Protein AF-A0A2A5M2X7-F1 (afdb_monomer_lite)

Structure (mmCIF, N/CA/C/O backbone):
data_AF-A0A2A5M2X7-F1
#
_entry.id   AF-A0A2A5M2X7-F1
#
loop_
_atom_site.group_PDB
_atom_site.id
_atom_site.type_symbol
_atom_site.label_atom_id
_atom_site.label_alt_id
_atom_site.label_comp_id
_atom_site.label_asym_id
_atom_site.label_entity_id
_atom_site.label_seq_id
_atom_site.pdbx_PDB_ins_code
_atom_site.Cartn_x
_atom_site.Cartn_y
_atom_site.Cartn_z
_atom_site.occupancy
_atom_site.B_iso_or_equiv
_atom_site.auth_seq_id
_atom_site.auth_comp_id
_atom_site.auth_asym_id
_atom_site.auth_atom_id
_atom_site.pdbx_PDB_model_num
ATOM 1 N N . TYR A 1 1 ? 1.119 13.127 23.482 1.00 53.38 1 TYR A N 1
ATOM 2 C CA . TYR A 1 1 ? 0.508 14.465 23.364 1.00 53.38 1 TYR A CA 1
ATOM 3 C C . TYR A 1 1 ? 1.461 15.620 23.680 1.00 53.38 1 TYR A C 1
ATOM 5 O O . TYR A 1 1 ? 1.256 16.657 23.070 1.00 53.38 1 TYR A O 1
ATOM 13 N N . SER A 1 2 ? 2.493 15.483 24.538 1.00 48.62 2 SER A N 1
ATOM 14 C CA . SER A 1 2 ? 3.418 16.603 24.838 1.00 48.62 2 SER A CA 1
ATOM 15 C C . SER A 1 2 ? 4.070 17.185 23.581 1.00 48.62 2 SER A C 1
ATOM 17 O O . SER A 1 2 ? 3.863 18.346 23.275 1.00 48.62 2 SER A O 1
ATOM 19 N N . VAL A 1 3 ? 4.686 16.340 22.750 1.00 56.12 3 VAL A N 1
ATOM 20 C CA . VAL A 1 3 ? 5.408 16.779 21.540 1.00 56.12 3 VAL A CA 1
ATOM 21 C C . VAL A 1 3 ? 4.543 17.595 20.569 1.00 56.12 3 VAL A C 1
ATOM 23 O O . VAL A 1 3 ? 5.035 18.544 19.975 1.00 56.12 3 VAL A O 1
ATOM 26 N N . VAL A 1 4 ? 3.254 17.272 20.414 1.00 54.69 4 VAL A N 1
ATOM 27 C CA . VAL A 1 4 ? 2.338 18.021 19.527 1.00 54.69 4 VAL A CA 1
ATOM 28 C C . VAL A 1 4 ? 1.999 19.392 20.115 1.00 54.69 4 VAL A C 1
ATOM 30 O O . VAL A 1 4 ? 2.008 20.383 19.393 1.00 54.69 4 VAL A O 1
ATOM 33 N N . ASN A 1 5 ? 1.751 19.470 21.423 1.00 55.47 5 ASN A N 1
ATOM 34 C CA . ASN A 1 5 ? 1.468 20.741 22.092 1.00 55.47 5 ASN A CA 1
ATOM 35 C C . ASN A 1 5 ? 2.710 21.638 22.190 1.00 55.47 5 ASN A C 1
ATOM 37 O O . ASN A 1 5 ? 2.578 22.855 22.120 1.00 55.47 5 ASN A O 1
ATOM 41 N N . ASP A 1 6 ? 3.896 21.040 22.303 1.00 62.88 6 ASP A N 1
ATOM 42 C CA . ASP A 1 6 ? 5.161 21.759 22.472 1.00 62.88 6 ASP A CA 1
ATOM 43 C C . ASP A 1 6 ? 5.723 22.286 21.137 1.00 62.88 6 ASP A C 1
ATOM 45 O O . ASP A 1 6 ? 6.525 23.217 21.125 1.00 62.88 6 ASP A O 1
ATOM 49 N N . THR A 1 7 ? 5.308 21.709 20.001 1.00 62.62 7 THR A N 1
ATOM 50 C CA . THR A 1 7 ? 5.793 22.083 18.654 1.00 62.62 7 THR A CA 1
ATOM 51 C C . THR A 1 7 ? 4.794 22.905 17.841 1.00 62.62 7 THR A C 1
ATOM 53 O O . THR A 1 7 ? 5.177 23.537 16.854 1.00 62.62 7 THR A O 1
ATOM 56 N N . MET A 1 8 ? 3.515 22.929 18.227 1.00 60.50 8 MET A N 1
ATOM 57 C CA . MET A 1 8 ? 2.506 23.696 17.504 1.00 60.50 8 MET A CA 1
ATOM 58 C C . MET A 1 8 ? 2.489 25.158 17.939 1.00 60.50 8 MET A C 1
ATOM 60 O O . MET A 1 8 ? 2.071 25.504 19.037 1.00 60.50 8 MET A O 1
ATOM 64 N N . LEU A 1 9 ? 2.850 26.031 16.997 1.00 63.81 9 LEU A N 1
ATOM 65 C CA . LEU A 1 9 ? 2.879 27.491 17.143 1.00 63.81 9 LEU A CA 1
ATOM 66 C C . LEU A 1 9 ? 1.510 28.121 17.494 1.00 63.81 9 LEU A C 1
ATOM 68 O O . LEU A 1 9 ? 1.440 29.323 17.735 1.00 63.81 9 LEU A O 1
ATOM 72 N N . ASN A 1 10 ? 0.414 27.346 17.507 1.00 85.44 10 ASN A N 1
ATOM 73 C CA . ASN A 1 10 ? -0.935 27.835 17.787 1.00 85.44 10 ASN A CA 1
ATOM 74 C C . ASN A 1 10 ? -1.779 26.816 18.597 1.00 85.44 10 ASN A C 1
ATOM 76 O O . ASN A 1 10 ? -2.293 25.850 18.020 1.00 85.44 10 ASN A O 1
ATOM 80 N N . PRO A 1 11 ? -2.005 27.045 19.906 1.00 83.19 11 PRO A N 1
ATOM 81 C CA . PRO A 1 11 ? -2.744 26.117 20.767 1.00 83.19 11 PRO A CA 1
ATOM 82 C C . PRO A 1 11 ? -4.233 26.001 20.408 1.00 83.19 11 PRO A C 1
ATOM 84 O O . PRO A 1 11 ? -4.833 24.947 20.610 1.00 83.19 11 PRO A O 1
ATOM 87 N N . ILE A 1 12 ? -4.838 27.045 19.831 1.00 88.62 12 ILE A N 1
ATOM 88 C CA . ILE A 1 12 ? -6.240 27.008 19.381 1.00 88.62 12 ILE A CA 1
ATOM 89 C C . ILE A 1 12 ? -6.376 26.056 18.189 1.00 88.62 12 ILE A C 1
ATOM 91 O O . ILE A 1 12 ? -7.313 25.259 18.124 1.00 88.62 12 ILE A O 1
ATOM 95 N N . MET A 1 13 ? -5.421 26.108 17.258 1.00 87.25 13 MET A N 1
ATOM 96 C CA . MET A 1 13 ? -5.376 25.202 16.111 1.00 87.25 13 MET A CA 1
ATOM 97 C C . MET A 1 13 ? -5.166 23.753 16.559 1.00 87.25 13 MET A C 1
ATOM 99 O O . MET A 1 13 ? -5.913 22.873 16.130 1.00 87.25 13 MET A O 1
ATOM 103 N N . ALA A 1 14 ? -4.227 23.523 17.482 1.00 85.44 14 ALA A N 1
ATOM 104 C CA . ALA A 1 14 ? -3.989 22.205 18.065 1.00 85.44 14 ALA A CA 1
ATOM 105 C C . ALA A 1 14 ? -5.251 21.642 18.743 1.00 85.44 14 ALA A C 1
ATOM 107 O O . ALA A 1 14 ? -5.635 20.500 18.489 1.00 85.44 14 ALA A O 1
ATOM 108 N N . PHE A 1 15 ? -5.953 22.455 19.542 1.00 88.56 15 PHE A N 1
ATOM 109 C CA . PHE A 1 15 ? -7.208 22.050 20.178 1.00 88.56 15 PHE A CA 1
ATOM 110 C C . PHE A 1 15 ? -8.312 21.745 19.155 1.00 88.56 15 PHE A C 1
ATOM 112 O O . PHE A 1 15 ? -9.010 20.740 19.283 1.00 88.56 15 PHE A O 1
ATOM 119 N N . SER A 1 16 ? -8.451 22.572 18.114 1.00 90.81 16 SER A N 1
ATOM 120 C CA . SER A 1 16 ? -9.411 22.344 17.026 1.00 90.81 16 SER A CA 1
ATOM 121 C C . SER A 1 16 ? -9.162 21.005 16.318 1.00 90.81 16 SER A C 1
ATOM 123 O O . SER A 1 16 ? -10.097 20.229 16.101 1.00 90.81 16 SER A O 1
ATOM 125 N N . TRP A 1 17 ? -7.898 20.682 16.025 1.00 87.06 17 TRP A N 1
ATOM 126 C CA . TRP A 1 17 ? -7.512 19.395 15.443 1.00 87.06 17 TRP A CA 1
ATOM 127 C C . TRP A 1 17 ? -7.769 18.221 16.384 1.00 87.06 17 TRP A C 1
ATOM 129 O O . TRP A 1 17 ? -8.352 17.225 15.953 1.00 87.06 17 TRP A O 1
ATOM 139 N N . ALA A 1 18 ? -7.430 18.354 17.667 1.00 87.12 18 ALA A N 1
ATOM 140 C CA . ALA A 1 18 ? -7.708 17.326 18.666 1.00 87.12 18 ALA A CA 1
ATOM 141 C C . ALA A 1 18 ? -9.216 17.051 18.804 1.00 87.12 18 ALA A C 1
ATOM 143 O O . ALA A 1 18 ? -9.638 15.895 18.826 1.00 87.12 18 ALA A O 1
ATOM 144 N N . LEU A 1 19 ? -10.050 18.098 18.829 1.00 90.25 19 LEU A N 1
ATOM 145 C CA . LEU A 1 19 ? -11.505 17.958 18.903 1.00 90.25 19 LEU A CA 1
ATOM 146 C C . LEU A 1 19 ? -12.081 17.299 17.645 1.00 90.25 19 LEU A C 1
ATOM 148 O O . LEU A 1 19 ? -12.985 16.466 17.746 1.00 90.25 19 LEU A O 1
ATOM 152 N N . LYS A 1 20 ? -11.574 17.664 16.462 1.00 89.88 20 LYS A N 1
ATOM 153 C CA . LYS A 1 20 ? -11.962 17.025 15.199 1.00 89.88 20 LYS A CA 1
ATOM 154 C C . LYS A 1 20 ? -11.635 15.531 15.230 1.00 89.88 20 LYS A C 1
ATOM 156 O O . LYS A 1 20 ? -12.529 14.723 14.993 1.00 89.88 20 LYS A O 1
ATOM 161 N N . GLN A 1 21 ? -10.404 15.174 15.595 1.00 88.19 21 GLN A N 1
ATOM 162 C CA . GLN A 1 21 ? -9.973 13.781 15.682 1.00 88.19 21 GLN A CA 1
ATOM 163 C C . GLN A 1 21 ? -10.799 12.988 16.704 1.00 88.19 21 GLN A C 1
ATOM 165 O O . GLN A 1 21 ? -11.262 11.895 16.393 1.00 88.19 21 GLN A O 1
ATOM 170 N N . TYR A 1 22 ? -11.071 13.553 17.884 1.00 88.88 22 TYR A N 1
ATOM 171 C CA . TYR A 1 22 ? -11.929 12.917 18.888 1.00 88.88 22 TYR A CA 1
ATOM 172 C C . TYR A 1 22 ? -13.318 12.566 18.331 1.00 88.88 22 TYR A C 1
ATOM 174 O O . TYR A 1 22 ? -13.818 11.462 18.551 1.00 88.88 22 TYR A O 1
ATOM 182 N N . LYS A 1 23 ? -13.938 13.483 17.574 1.00 90.31 23 LYS A N 1
ATOM 183 C CA . LYS A 1 23 ? -15.245 13.245 16.942 1.00 90.31 23 LYS A CA 1
ATOM 184 C C . LYS A 1 23 ? -15.178 12.155 15.871 1.00 90.31 23 LYS A C 1
ATOM 186 O O . LYS A 1 23 ? -16.080 11.325 15.808 1.00 90.31 23 LYS A O 1
ATOM 191 N N . GLU A 1 24 ? -14.126 12.140 15.055 1.00 88.38 24 GLU A N 1
ATOM 192 C CA . GLU A 1 24 ? -13.909 11.104 14.037 1.00 88.38 24 GLU A CA 1
ATOM 193 C C . GLU A 1 24 ? -13.706 9.721 14.677 1.00 88.38 24 GLU A C 1
ATOM 195 O O . GLU A 1 24 ? -14.335 8.750 14.260 1.00 88.38 24 GLU A O 1
ATOM 200 N N . GLU A 1 25 ? -12.914 9.633 15.750 1.00 88.44 25 GLU A N 1
ATOM 201 C CA . GLU A 1 25 ? -12.691 8.388 16.496 1.00 88.44 25 GLU A CA 1
ATOM 202 C C . GLU A 1 25 ? -13.947 7.882 17.213 1.00 88.44 25 GLU A C 1
ATOM 204 O O . GLU A 1 25 ? -14.143 6.672 17.347 1.00 88.44 25 GLU A O 1
ATOM 209 N N . ALA A 1 26 ? -14.793 8.789 17.706 1.00 86.00 26 ALA A N 1
ATOM 210 C CA . ALA A 1 26 ? -16.079 8.442 18.304 1.00 86.00 26 ALA A CA 1
ATOM 211 C C . ALA A 1 26 ? -17.092 7.943 17.258 1.00 86.00 26 ALA A C 1
ATOM 213 O O . ALA A 1 26 ? -17.978 7.159 17.592 1.00 86.00 26 ALA A O 1
ATOM 214 N N . ALA A 1 27 ? -16.952 8.367 15.999 1.00 85.75 27 ALA A N 1
ATOM 215 C CA . ALA A 1 27 ? -17.816 7.957 14.896 1.00 85.75 27 ALA A CA 1
ATOM 216 C C . ALA A 1 27 ? -17.447 6.590 14.285 1.00 85.75 27 ALA A C 1
ATOM 218 O O . ALA A 1 27 ? -18.221 6.064 13.479 1.00 85.75 27 ALA A O 1
ATOM 219 N N . LEU A 1 28 ? -16.302 5.998 14.653 1.00 82.50 28 LEU A N 1
ATOM 220 C CA . LEU A 1 28 ? -15.907 4.665 14.192 1.00 82.50 28 LEU A CA 1
ATOM 221 C C . LEU A 1 28 ? -16.901 3.612 14.696 1.00 82.50 28 LEU A C 1
ATOM 223 O O . LEU A 1 28 ? -17.008 3.337 15.891 1.00 82.50 28 LEU A O 1
ATOM 227 N N . LYS A 1 29 ? -17.638 3.012 13.759 1.00 82.44 29 LYS A N 1
ATOM 228 C CA . LYS A 1 29 ? -18.638 1.987 14.056 1.00 82.44 29 LYS A CA 1
ATOM 229 C C . LYS A 1 29 ? -17.965 0.628 14.165 1.00 82.44 29 LYS A C 1
ATOM 231 O O . LYS A 1 29 ? -17.373 0.150 13.200 1.00 82.44 29 LYS A O 1
ATOM 236 N N . VAL A 1 30 ? -18.108 -0.012 15.321 1.00 82.19 30 VAL A N 1
ATOM 237 C CA . VAL A 1 30 ? -17.742 -1.422 15.481 1.00 82.19 30 VAL A CA 1
ATOM 238 C C . VAL A 1 30 ? -18.714 -2.263 14.656 1.00 82.19 30 VAL A C 1
ATOM 240 O O . VAL A 1 30 ? -19.931 -2.121 14.786 1.00 82.19 30 VAL A O 1
ATOM 243 N N . ILE A 1 31 ? -18.180 -3.123 13.791 1.00 85.88 31 ILE A N 1
ATOM 244 C CA . ILE A 1 31 ? -18.981 -4.088 13.037 1.00 85.88 31 ILE A CA 1
ATOM 245 C C . ILE A 1 31 ? -19.191 -5.345 13.881 1.00 85.88 31 ILE A C 1
ATOM 247 O O . ILE A 1 31 ? -18.274 -5.822 14.546 1.00 85.88 31 ILE A O 1
ATOM 251 N N . THR A 1 32 ? -20.407 -5.887 13.869 1.00 92.12 32 THR A N 1
ATOM 252 C CA . THR A 1 32 ? -20.676 -7.177 14.511 1.00 92.12 32 THR A CA 1
ATOM 253 C C . THR A 1 32 ? -20.098 -8.316 13.663 1.00 92.12 32 THR A C 1
ATOM 255 O O . THR A 1 32 ? -20.024 -8.175 12.438 1.00 92.12 32 THR A O 1
ATOM 258 N N . PRO A 1 33 ? -19.745 -9.470 14.260 1.00 90.44 33 PRO A N 1
ATOM 259 C CA . PRO A 1 33 ? -19.259 -10.628 13.504 1.00 90.44 33 PRO A CA 1
ATOM 260 C C . PRO A 1 33 ? -20.227 -11.080 12.403 1.00 90.44 33 PRO A C 1
ATOM 262 O O . PRO A 1 33 ? -19.804 -11.380 11.292 1.00 90.44 33 PRO A O 1
ATOM 265 N N . LEU A 1 34 ? -21.537 -11.035 12.677 1.00 94.19 34 LEU A N 1
ATOM 266 C CA . LEU A 1 34 ? -22.571 -11.336 11.683 1.00 94.19 34 LEU A CA 1
ATOM 267 C C . LEU A 1 34 ? -22.487 -10.385 10.483 1.00 94.19 34 LEU A C 1
ATOM 269 O O . LEU A 1 34 ? -22.510 -10.823 9.336 1.00 94.19 34 LEU A O 1
ATOM 273 N N . LYS A 1 35 ? -22.335 -9.079 10.739 1.00 92.12 35 LYS A N 1
ATOM 274 C CA . LYS A 1 35 ? -22.226 -8.096 9.662 1.00 92.12 35 LYS A CA 1
ATOM 275 C C . LYS A 1 35 ? -20.938 -8.262 8.861 1.00 92.12 35 LYS A C 1
ATOM 277 O O . LYS A 1 35 ? -20.952 -8.066 7.649 1.00 92.12 35 LYS A O 1
ATOM 282 N N . ALA A 1 36 ? -19.843 -8.614 9.531 1.00 89.69 36 ALA A N 1
ATOM 283 C CA . ALA A 1 36 ? -18.575 -8.909 8.878 1.00 89.69 36 ALA A CA 1
ATOM 284 C C . ALA A 1 36 ? -18.712 -10.099 7.913 1.00 89.69 36 ALA A C 1
ATOM 286 O O . ALA A 1 36 ? -18.274 -10.000 6.769 1.00 89.69 36 ALA A O 1
ATOM 287 N N . GLN A 1 37 ? -19.409 -11.163 8.327 1.00 91.50 37 GLN A N 1
ATOM 288 C CA . GLN A 1 37 ? -19.691 -12.320 7.474 1.00 91.50 37 GLN A CA 1
ATOM 289 C C . GLN A 1 37 ? -20.565 -11.953 6.264 1.00 91.50 37 GLN A C 1
ATOM 291 O O . GLN A 1 37 ? -20.225 -12.305 5.137 1.00 91.50 37 GLN A O 1
ATOM 296 N N . GLU A 1 38 ? -21.631 -11.169 6.458 1.00 93.81 38 GLU A N 1
ATOM 297 C CA . GLU A 1 38 ? -22.451 -10.679 5.337 1.00 93.81 38 GLU A CA 1
ATOM 298 C C . GLU A 1 38 ? -21.633 -9.872 4.316 1.00 93.81 38 GLU A C 1
ATOM 300 O O . GLU A 1 38 ? -21.862 -9.963 3.110 1.00 93.81 38 GLU A O 1
ATOM 305 N N . LEU A 1 39 ? -20.709 -9.027 4.790 1.00 90.81 39 LEU A N 1
ATOM 306 C CA . LEU A 1 39 ? -19.840 -8.230 3.922 1.00 90.81 39 LEU A CA 1
ATOM 307 C C . LEU A 1 39 ? -18.828 -9.111 3.186 1.00 90.81 39 LEU A C 1
ATOM 309 O O . LEU A 1 39 ? -18.590 -8.875 2.003 1.00 90.81 39 LEU A O 1
ATOM 313 N N . LYS A 1 40 ? -18.292 -10.138 3.856 1.00 91.19 40 LYS A N 1
ATOM 314 C CA . LYS A 1 40 ? -17.400 -11.140 3.260 1.00 91.19 40 LYS A CA 1
ATOM 315 C C . LYS A 1 40 ? -18.048 -11.820 2.054 1.00 91.19 40 LYS A C 1
ATOM 317 O O . LYS A 1 40 ? -17.432 -11.917 1.001 1.00 91.19 40 LYS A O 1
ATOM 322 N N . GLU A 1 41 ? -19.299 -12.254 2.206 1.00 92.00 41 GLU A N 1
ATOM 323 C CA . GLU A 1 41 ? -20.050 -12.960 1.159 1.00 92.00 41 GLU A CA 1
ATOM 324 C C . GLU A 1 41 ? -20.443 -12.050 -0.011 1.00 92.00 41 GLU A C 1
ATOM 326 O O . GLU A 1 41 ? -20.520 -12.506 -1.149 1.00 92.00 41 GLU A O 1
ATOM 331 N N . LYS A 1 42 ? -20.685 -10.759 0.251 1.00 94.38 42 LYS A N 1
ATOM 332 C CA . LYS A 1 42 ? -21.082 -9.785 -0.780 1.00 94.38 42 LYS A CA 1
ATOM 333 C C . LYS A 1 42 ? -19.917 -9.175 -1.551 1.00 94.38 42 LYS A C 1
ATOM 335 O O . LYS A 1 42 ? -20.124 -8.730 -2.677 1.00 94.38 42 LYS A O 1
ATOM 340 N N . LEU A 1 43 ? -18.749 -9.057 -0.924 1.00 91.38 43 LEU A N 1
ATOM 341 C CA . LEU A 1 43 ? -17.583 -8.382 -1.487 1.00 91.38 43 LEU A CA 1
ATOM 342 C C . LEU A 1 43 ? -16.519 -9.411 -1.873 1.00 91.38 43 LEU A C 1
ATOM 344 O O . LEU A 1 43 ? -16.555 -9.964 -2.968 1.00 91.38 43 LEU A O 1
ATOM 348 N N . PHE A 1 44 ? -15.559 -9.641 -0.985 1.00 86.62 44 PHE A N 1
ATOM 349 C CA . PHE A 1 44 ? -14.450 -10.563 -1.169 1.00 86.62 44 PHE A CA 1
ATOM 350 C C . PHE A 1 44 ? -13.937 -11.023 0.194 1.00 86.62 44 PHE A C 1
ATOM 352 O O . PHE A 1 44 ? -14.184 -10.378 1.220 1.00 86.62 44 PHE A O 1
ATOM 359 N N . ASP A 1 45 ? -13.200 -12.134 0.200 1.00 85.12 45 ASP A N 1
ATOM 360 C CA . ASP A 1 45 ? -12.514 -12.570 1.408 1.00 85.12 45 ASP A CA 1
ATOM 361 C C . ASP A 1 45 ? -11.399 -11.582 1.756 1.00 85.12 45 ASP A C 1
ATOM 363 O O . ASP A 1 45 ? -10.446 -11.406 0.998 1.00 85.12 45 ASP A O 1
ATOM 367 N N . TYR A 1 46 ? -11.544 -10.911 2.894 1.00 77.19 46 TYR A N 1
ATOM 368 C CA . TYR A 1 46 ? -10.578 -9.934 3.386 1.00 77.19 46 TYR A CA 1
ATOM 369 C C . TYR A 1 46 ? -9.460 -10.578 4.218 1.00 77.19 46 TYR A C 1
ATOM 371 O O . TYR A 1 46 ? -8.448 -9.928 4.463 1.00 77.19 46 TYR A O 1
ATOM 379 N N . TRP A 1 47 ? -9.607 -11.852 4.608 1.00 77.50 47 TRP A N 1
ATOM 380 C CA . TRP A 1 47 ? -8.548 -12.645 5.235 1.00 77.50 47 TRP A CA 1
ATOM 381 C C . TRP A 1 47 ? -8.155 -13.785 4.307 1.00 77.50 47 TRP A C 1
ATOM 383 O O . TRP A 1 47 ? -8.749 -14.861 4.331 1.00 77.50 47 TRP A O 1
ATOM 393 N N . HIS A 1 48 ? -7.135 -13.544 3.487 1.00 79.25 48 HIS A N 1
ATOM 394 C CA . HIS A 1 48 ? -6.590 -14.554 2.594 1.00 79.25 48 HIS A CA 1
ATOM 395 C C . HIS A 1 48 ? -5.121 -14.811 2.909 1.00 79.25 48 HIS A C 1
ATOM 397 O O . HIS A 1 48 ? -4.300 -13.896 2.880 1.00 79.25 48 HIS A O 1
ATOM 403 N N . GLN A 1 49 ? -4.793 -16.074 3.164 1.00 83.94 49 GLN A N 1
ATOM 404 C CA . GLN A 1 49 ? -3.417 -16.537 3.248 1.00 83.94 49 GLN A CA 1
ATOM 405 C C . GLN A 1 49 ? -3.055 -17.220 1.932 1.00 83.94 49 GLN A C 1
ATOM 407 O O . GLN A 1 49 ? -3.790 -18.082 1.446 1.00 83.94 49 GLN A O 1
ATOM 412 N N . SER A 1 50 ? -1.926 -16.828 1.345 1.00 86.69 50 SER A N 1
ATOM 413 C CA . SER A 1 50 ? -1.427 -17.476 0.137 1.00 86.69 50 SER A CA 1
ATOM 414 C C . SER A 1 50 ? -1.039 -18.938 0.418 1.00 86.69 50 SER A C 1
ATOM 416 O O . SER A 1 50 ? -0.630 -19.269 1.535 1.00 86.69 50 SER A O 1
ATOM 418 N N . PRO A 1 51 ? -1.136 -19.836 -0.582 1.00 92.12 51 PRO A N 1
ATOM 419 C CA . PRO A 1 51 ? -0.647 -21.204 -0.443 1.00 92.12 51 PRO A CA 1
ATOM 420 C C . PRO A 1 51 ? 0.844 -21.258 -0.089 1.00 92.12 51 PRO A C 1
ATOM 422 O O . PRO A 1 51 ? 1.614 -20.362 -0.446 1.00 92.12 51 PRO A O 1
ATOM 425 N N . ILE A 1 52 ? 1.262 -22.356 0.548 1.00 92.94 52 ILE A N 1
ATOM 426 C CA . ILE A 1 52 ? 2.667 -22.599 0.902 1.00 92.94 52 ILE A CA 1
ATOM 427 C C . ILE A 1 52 ? 3.545 -22.512 -0.353 1.00 92.94 52 ILE A C 1
ATOM 429 O O . ILE A 1 52 ? 3.332 -23.219 -1.340 1.00 92.94 52 ILE A O 1
ATOM 433 N N . ASN A 1 53 ? 4.569 -21.662 -0.294 1.00 93.62 53 ASN A N 1
ATOM 434 C CA . ASN A 1 53 ? 5.544 -21.489 -1.362 1.00 93.62 53 ASN A CA 1
ATOM 435 C C . ASN A 1 53 ? 6.869 -22.169 -0.988 1.00 93.62 53 ASN A C 1
ATOM 437 O O . ASN A 1 53 ? 7.768 -21.534 -0.436 1.00 93.62 53 ASN A O 1
ATOM 441 N N . LEU A 1 54 ? 7.008 -23.449 -1.354 1.00 96.25 54 LEU A N 1
ATOM 442 C CA . LEU A 1 54 ? 8.201 -24.266 -1.068 1.00 96.25 54 LEU A CA 1
ATOM 443 C C . LEU A 1 54 ? 9.507 -23.642 -1.597 1.00 96.25 54 LEU A C 1
ATOM 445 O O . LEU A 1 54 ? 10.584 -23.847 -1.040 1.00 96.25 54 LEU A O 1
ATOM 449 N N . LYS A 1 55 ? 9.435 -22.859 -2.683 1.00 94.56 55 LYS A N 1
ATOM 450 C CA . LYS A 1 55 ? 10.605 -22.167 -3.241 1.00 94.56 55 LYS A CA 1
ATOM 451 C C . LYS A 1 55 ? 11.035 -20.998 -2.356 1.00 94.56 55 LYS A C 1
ATOM 453 O O . LYS A 1 55 ? 12.231 -20.796 -2.171 1.00 94.56 55 LYS A O 1
ATOM 458 N N . ALA A 1 56 ? 10.082 -20.235 -1.824 1.00 92.00 56 ALA A N 1
ATOM 459 C CA . ALA A 1 56 ? 10.370 -19.149 -0.892 1.00 92.00 56 ALA A CA 1
ATOM 460 C C . ALA A 1 56 ? 10.892 -19.683 0.450 1.00 92.00 56 ALA A C 1
ATOM 462 O O . ALA A 1 56 ? 11.847 -19.123 0.977 1.00 92.00 56 ALA A O 1
ATOM 463 N N . GLU A 1 57 ? 10.336 -20.796 0.938 1.00 92.69 57 GLU A N 1
ATOM 464 C CA . GLU A 1 57 ? 10.813 -21.484 2.145 1.00 92.69 57 GLU A CA 1
ATOM 465 C C . GLU A 1 57 ? 12.275 -21.920 2.002 1.00 92.69 57 GLU A C 1
ATOM 467 O O . GLU A 1 57 ? 13.092 -21.655 2.869 1.00 92.69 57 GLU A O 1
ATOM 472 N N . LYS A 1 58 ? 12.657 -22.502 0.861 1.00 95.81 58 LYS A N 1
ATOM 473 C CA . LYS A 1 58 ? 14.055 -22.888 0.633 1.00 95.81 58 LYS A CA 1
ATOM 474 C C . LYS A 1 58 ? 14.995 -21.690 0.456 1.00 95.81 58 LYS A C 1
ATOM 476 O O . LYS A 1 58 ? 16.147 -21.745 0.880 1.00 95.81 58 LYS A O 1
ATOM 481 N N . ASN A 1 59 ? 14.538 -20.648 -0.238 1.00 95.75 59 ASN A N 1
ATOM 482 C CA . ASN A 1 59 ? 15.398 -19.542 -0.661 1.00 95.75 59 ASN A CA 1
ATOM 483 C C . ASN A 1 59 ? 15.514 -18.416 0.375 1.00 95.75 59 ASN A C 1
ATOM 485 O O . ASN A 1 59 ? 16.403 -17.584 0.219 1.00 95.75 59 ASN A O 1
ATOM 489 N N . HIS A 1 60 ? 14.616 -18.363 1.367 1.00 92.06 60 HIS A N 1
ATOM 490 C CA . HIS A 1 60 ? 14.517 -17.301 2.375 1.00 92.06 60 HIS A CA 1
ATOM 491 C C . HIS A 1 60 ? 14.755 -15.891 1.796 1.00 92.06 60 HIS A C 1
ATOM 493 O O . HIS A 1 60 ? 15.710 -15.211 2.180 1.00 92.06 60 HIS A O 1
ATOM 499 N N . PRO A 1 61 ? 13.945 -15.449 0.815 1.00 93.25 61 PRO A N 1
ATOM 500 C CA . PRO A 1 61 ? 14.192 -14.183 0.144 1.00 93.25 61 PRO A CA 1
ATOM 501 C C . PRO A 1 61 ? 13.989 -13.004 1.101 1.00 93.25 61 PRO A C 1
ATOM 503 O O . PRO A 1 61 ? 12.951 -12.889 1.751 1.00 93.25 61 PRO A O 1
ATOM 506 N N . SER A 1 62 ? 14.950 -12.083 1.129 1.00 94.81 62 SER A N 1
ATOM 507 C CA . SER A 1 62 ? 14.764 -10.782 1.772 1.00 94.81 62 SER A CA 1
ATOM 508 C C . SER A 1 62 ? 13.847 -9.902 0.926 1.00 94.81 62 SER A C 1
ATOM 510 O O . SER A 1 62 ? 14.025 -9.795 -0.289 1.00 94.81 62 SER A O 1
ATOM 512 N N . VAL A 1 63 ? 12.891 -9.236 1.572 1.00 91.62 63 VAL A N 1
ATOM 513 C CA . VAL A 1 63 ? 11.985 -8.286 0.918 1.00 91.62 63 VAL A CA 1
ATOM 514 C C . VAL A 1 63 ? 12.407 -6.868 1.273 1.00 91.62 63 VAL A C 1
ATOM 516 O O . VAL A 1 63 ? 12.469 -6.505 2.445 1.00 91.62 63 VAL A O 1
ATOM 519 N N . PHE A 1 64 ? 12.668 -6.060 0.248 1.00 93.12 64 PHE A N 1
ATOM 520 C CA . PHE A 1 64 ? 12.935 -4.632 0.382 1.00 93.12 64 PHE A CA 1
ATOM 521 C C . PHE A 1 64 ? 11.820 -3.858 -0.309 1.00 93.12 64 PHE A C 1
ATOM 523 O O . PHE A 1 64 ? 11.534 -4.087 -1.484 1.00 93.12 64 PHE A O 1
ATOM 530 N N . VAL A 1 65 ? 11.196 -2.937 0.422 1.00 90.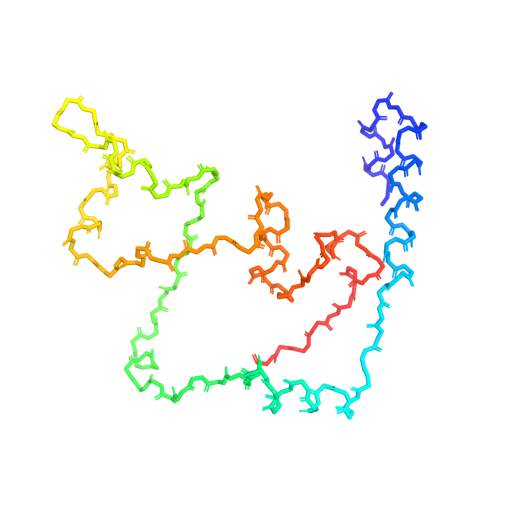38 65 VAL A N 1
ATOM 531 C CA . VAL A 1 65 ? 10.129 -2.080 -0.098 1.00 90.38 65 VAL A CA 1
ATOM 532 C C . VAL A 1 65 ? 10.644 -0.648 -0.130 1.00 90.38 65 VAL A C 1
ATOM 534 O O . VAL A 1 65 ? 10.949 -0.076 0.912 1.00 90.38 65 VAL A O 1
ATOM 537 N N . ASN A 1 66 ? 10.726 -0.073 -1.329 1.00 90.19 66 ASN A N 1
ATOM 538 C CA . ASN A 1 66 ? 11.038 1.340 -1.525 1.00 90.19 66 ASN A CA 1
ATOM 539 C C . ASN A 1 66 ? 9.746 2.077 -1.876 1.00 90.19 66 ASN A C 1
ATOM 541 O O . ASN A 1 66 ? 9.162 1.824 -2.929 1.00 90.19 66 ASN A O 1
ATOM 545 N N . LEU A 1 67 ? 9.306 2.985 -1.006 1.00 87.31 67 LEU A N 1
ATOM 546 C CA . LEU A 1 67 ? 8.170 3.858 -1.282 1.00 87.31 67 LEU A CA 1
ATOM 547 C C . LEU A 1 67 ? 8.679 5.234 -1.712 1.00 87.31 67 LEU A C 1
ATOM 549 O O . LEU A 1 67 ? 9.447 5.865 -0.990 1.00 87.31 67 LEU A O 1
ATOM 553 N N . MET A 1 68 ? 8.229 5.704 -2.872 1.00 89.06 68 MET A N 1
ATOM 554 C CA . MET A 1 68 ? 8.569 7.029 -3.387 1.00 89.06 68 MET A CA 1
ATOM 555 C C . MET A 1 68 ? 7.413 7.994 -3.144 1.00 89.06 68 MET A C 1
ATOM 557 O O . MET A 1 68 ? 6.307 7.788 -3.646 1.00 89.06 68 MET A O 1
ATOM 561 N N . GLU A 1 69 ? 7.664 9.050 -2.373 1.00 89.31 69 GLU A N 1
ATOM 562 C CA . GLU A 1 69 ? 6.655 10.066 -2.089 1.00 89.31 69 GLU A CA 1
ATOM 563 C C . GLU A 1 69 ? 6.273 10.837 -3.361 1.00 89.31 69 GLU A C 1
ATOM 565 O O . GLU A 1 69 ? 7.133 11.253 -4.135 1.00 89.31 69 GLU A O 1
ATOM 570 N N . SER A 1 70 ? 4.967 11.028 -3.572 1.00 88.12 70 SER A N 1
ATOM 571 C CA . SER A 1 70 ? 4.395 11.754 -4.720 1.00 88.12 70 SER A CA 1
ATOM 572 C C . SER A 1 70 ? 4.721 11.181 -6.111 1.00 88.12 70 SER A C 1
ATOM 574 O O . SER A 1 70 ? 4.562 11.874 -7.116 1.00 88.12 70 SER A O 1
ATOM 576 N N . PHE A 1 71 ? 5.143 9.915 -6.207 1.00 89.62 71 PHE A N 1
ATOM 577 C CA . PHE A 1 71 ? 5.446 9.281 -7.491 1.00 89.62 71 PHE A CA 1
ATOM 578 C C . PHE A 1 71 ? 4.193 8.680 -8.149 1.00 89.62 71 PHE A C 1
ATOM 580 O O . PHE A 1 71 ? 3.691 7.636 -7.730 1.00 89.62 71 PHE A O 1
ATOM 587 N N . GLY A 1 72 ? 3.695 9.339 -9.198 1.00 88.94 72 GLY A N 1
ATOM 588 C CA . GLY A 1 72 ? 2.594 8.858 -10.036 1.00 88.94 72 GLY A CA 1
ATOM 589 C C . GLY A 1 72 ? 3.078 8.251 -11.355 1.00 88.94 72 GLY A C 1
ATOM 590 O O . GLY A 1 72 ? 4.063 8.707 -11.936 1.00 88.94 72 GLY A O 1
ATOM 591 N N . LEU A 1 73 ? 2.358 7.242 -11.865 1.00 89.56 73 LEU A N 1
ATOM 592 C CA . LEU A 1 73 ? 2.727 6.542 -13.106 1.00 89.56 73 LEU A CA 1
ATOM 593 C C . LEU A 1 73 ? 2.732 7.462 -14.339 1.00 89.56 73 LEU A C 1
ATOM 595 O O . LEU A 1 73 ? 3.464 7.202 -15.286 1.00 89.56 73 LEU A O 1
ATOM 599 N N . ASN A 1 74 ? 1.998 8.575 -14.296 1.00 88.38 74 ASN A N 1
ATOM 600 C CA . ASN A 1 74 ? 2.008 9.599 -15.339 1.00 88.38 74 ASN A CA 1
ATOM 601 C C . ASN A 1 74 ? 3.418 10.148 -15.629 1.00 88.38 74 ASN A C 1
ATOM 603 O O . ASN A 1 74 ? 3.684 10.553 -16.753 1.00 88.38 74 ASN A O 1
ATOM 607 N N . LEU A 1 75 ? 4.346 10.134 -14.661 1.00 86.69 75 LEU A N 1
ATOM 608 C CA . LEU A 1 75 ? 5.744 10.527 -14.899 1.00 86.69 75 LEU A CA 1
ATOM 609 C C . LEU A 1 75 ? 6.449 9.605 -15.906 1.00 86.69 75 LEU A C 1
ATOM 611 O O . LEU A 1 75 ? 7.311 10.057 -16.661 1.00 86.69 75 LEU A O 1
ATOM 615 N N . ALA A 1 76 ? 6.064 8.327 -15.948 1.00 86.69 76 ALA A N 1
ATOM 616 C CA . ALA A 1 76 ? 6.574 7.386 -16.937 1.00 86.69 76 ALA A CA 1
ATOM 617 C C . ALA A 1 76 ? 6.093 7.747 -18.351 1.00 86.69 76 ALA A C 1
ATOM 619 O O . ALA A 1 76 ? 6.867 7.627 -19.295 1.00 86.69 76 ALA A O 1
ATOM 620 N N . ASP A 1 77 ? 4.864 8.253 -18.496 1.00 87.38 77 ASP A N 1
ATOM 621 C CA . ASP A 1 77 ? 4.291 8.618 -19.800 1.00 87.38 77 ASP A CA 1
ATOM 622 C C . ASP A 1 77 ? 4.969 9.852 -20.421 1.00 87.38 77 ASP A C 1
ATOM 624 O O . ASP A 1 77 ? 5.020 9.988 -21.641 1.00 87.38 77 ASP A O 1
ATOM 628 N N . PHE A 1 78 ? 5.531 10.740 -19.592 1.00 88.38 78 PHE A N 1
ATOM 629 C CA . PHE A 1 78 ? 6.300 11.906 -20.049 1.00 88.38 78 PHE A CA 1
ATOM 630 C C . PHE A 1 78 ? 7.794 11.619 -20.250 1.00 88.38 78 PHE A C 1
ATOM 632 O O . PHE A 1 78 ? 8.526 12.489 -20.724 1.00 88.38 78 PHE A O 1
ATOM 639 N N . THR A 1 79 ? 8.263 10.421 -19.894 1.00 87.31 79 THR A N 1
ATOM 640 C CA . THR A 1 79 ? 9.672 10.043 -20.044 1.00 87.31 79 THR A CA 1
ATOM 641 C C . THR A 1 79 ? 10.015 9.791 -21.513 1.00 87.31 79 THR A C 1
ATOM 643 O O . THR A 1 79 ? 9.358 9.008 -22.195 1.00 87.31 79 THR A O 1
ATOM 646 N N . ASN A 1 80 ? 11.068 10.442 -22.011 1.00 88.38 80 ASN A N 1
ATOM 647 C CA . ASN A 1 80 ? 11.563 10.302 -23.381 1.00 88.38 80 ASN A CA 1
ATOM 648 C C . ASN A 1 80 ? 13.100 10.397 -23.442 1.00 88.38 80 ASN A C 1
ATOM 650 O O . ASN A 1 80 ? 13.776 10.436 -22.415 1.00 88.38 80 ASN A O 1
ATOM 654 N N . THR A 1 81 ? 13.665 10.399 -24.652 1.00 86.50 81 THR A N 1
ATOM 655 C CA . THR A 1 81 ? 15.122 10.444 -24.868 1.00 86.50 81 THR A CA 1
ATOM 656 C C . THR A 1 81 ? 15.782 11.723 -24.362 1.00 86.50 81 THR A C 1
ATOM 658 O O . THR A 1 81 ? 16.952 11.689 -24.001 1.00 86.50 81 THR A O 1
ATOM 661 N N . GLU A 1 82 ? 15.054 12.838 -24.331 1.00 91.81 82 GLU A N 1
ATOM 662 C CA . GLU A 1 82 ? 15.553 14.125 -23.838 1.00 91.81 82 GLU A CA 1
ATOM 663 C C . GLU A 1 82 ? 15.310 14.294 -22.331 1.00 91.81 82 GLU A C 1
ATOM 665 O O . GLU A 1 82 ? 16.110 14.915 -21.637 1.00 91.81 82 GLU A O 1
ATOM 670 N N . HIS A 1 83 ? 14.228 13.704 -21.812 1.00 89.50 83 HIS A N 1
ATOM 671 C CA . HIS A 1 83 ? 13.781 13.847 -20.429 1.00 89.50 83 HIS A CA 1
ATOM 672 C C . HIS A 1 83 ? 13.562 12.474 -19.786 1.00 89.50 83 HIS A C 1
ATOM 674 O O . HIS A 1 83 ? 12.510 11.855 -19.949 1.00 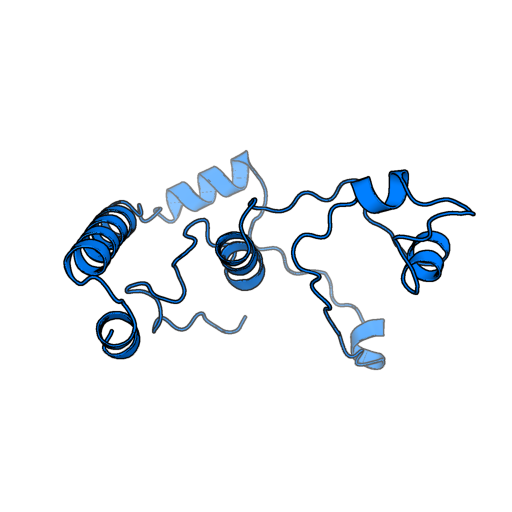89.50 83 HIS A O 1
ATOM 680 N N . ASN A 1 84 ? 14.547 12.001 -19.017 1.00 88.75 84 ASN A N 1
ATOM 681 C CA . ASN A 1 84 ? 1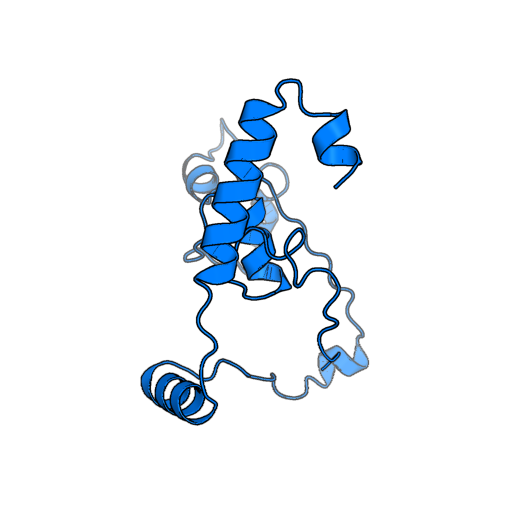4.439 10.741 -18.282 1.00 88.75 84 ASN A CA 1
ATOM 682 C C . ASN A 1 84 ? 13.962 10.963 -16.836 1.00 88.75 84 ASN A C 1
ATOM 684 O O . ASN A 1 84 ? 14.784 11.092 -15.928 1.00 88.75 84 ASN A O 1
ATOM 688 N N . PHE A 1 85 ? 12.643 10.968 -16.611 1.00 91.31 85 PHE A N 1
ATOM 689 C CA . PHE A 1 85 ? 12.066 11.114 -15.263 1.00 91.31 85 PHE A CA 1
ATOM 690 C C . PHE A 1 85 ? 12.128 9.828 -14.429 1.00 91.31 85 PHE A C 1
ATOM 692 O O . PHE A 1 85 ? 12.005 9.884 -13.208 1.00 91.31 85 PHE A O 1
ATOM 699 N N . LEU A 1 86 ? 12.335 8.673 -15.067 1.00 91.81 86 LEU A N 1
ATOM 700 C CA . LEU A 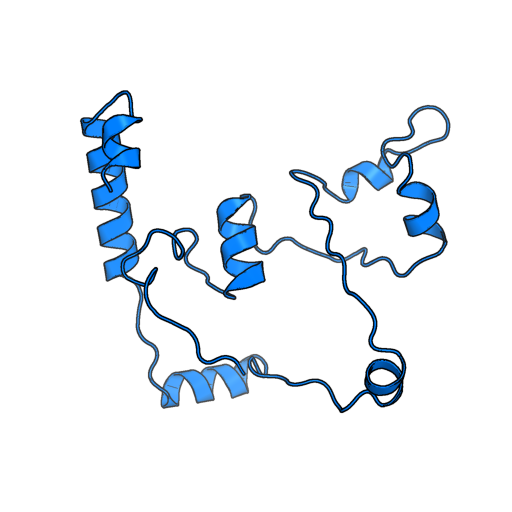1 86 ? 12.468 7.388 -14.375 1.00 91.81 86 LEU A CA 1
ATOM 701 C C . LEU A 1 86 ? 13.896 7.138 -13.874 1.00 91.81 86 LEU A C 1
ATOM 703 O O . LEU A 1 86 ? 14.094 6.377 -12.925 1.00 91.81 86 LEU A O 1
ATOM 707 N N . GLY A 1 87 ? 14.905 7.761 -14.486 1.00 91.44 87 GLY A N 1
ATOM 708 C CA . GLY A 1 87 ? 16.308 7.575 -14.123 1.00 91.44 87 GLY A CA 1
ATOM 709 C C . GLY A 1 87 ? 16.685 6.090 -14.082 1.00 91.44 87 GLY A C 1
ATOM 710 O O . GLY A 1 87 ? 16.479 5.355 -15.048 1.00 91.44 87 GLY A O 1
ATOM 711 N N . SER A 1 88 ? 17.197 5.632 -12.937 1.00 91.75 88 SER A N 1
ATOM 712 C CA . SER A 1 88 ? 17.585 4.231 -12.712 1.00 91.75 88 SER A CA 1
ATOM 713 C C . SER A 1 88 ? 16.412 3.239 -12.658 1.00 91.75 88 SER A C 1
ATOM 715 O O . SER A 1 88 ? 16.651 2.034 -12.755 1.00 91.75 88 SER A O 1
ATOM 717 N N . LEU A 1 89 ? 15.161 3.702 -12.512 1.00 92.31 89 LEU A N 1
ATOM 718 C CA . LEU A 1 89 ? 13.970 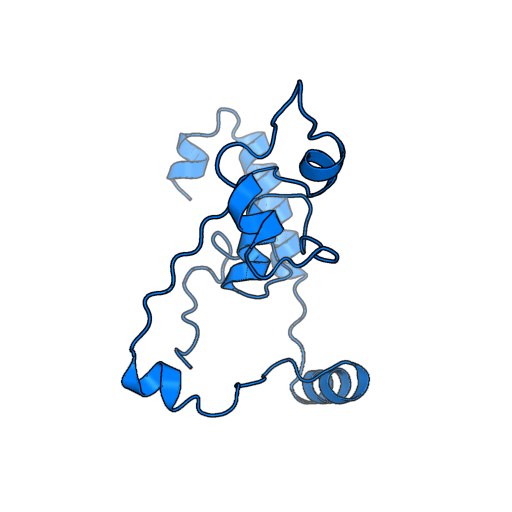2.838 -12.533 1.00 92.31 89 LEU A CA 1
ATOM 719 C C . LEU A 1 89 ? 13.588 2.389 -13.945 1.00 92.31 89 LEU A C 1
ATOM 721 O O . LEU A 1 89 ? 12.919 1.367 -14.083 1.00 92.31 89 LEU A O 1
ATOM 725 N N . ASP A 1 90 ? 14.038 3.092 -14.989 1.00 91.81 90 ASP A N 1
ATOM 726 C CA . ASP A 1 90 ? 13.664 2.804 -16.382 1.00 91.81 90 ASP A CA 1
ATOM 727 C C . ASP A 1 90 ? 13.954 1.344 -16.782 1.00 91.81 90 ASP A C 1
ATOM 729 O O . ASP A 1 90 ? 13.127 0.685 -17.414 1.00 91.81 90 ASP A O 1
ATOM 733 N N . LYS A 1 91 ? 15.087 0.782 -16.335 1.00 93.31 91 LYS A N 1
ATOM 734 C CA . LYS A 1 91 ? 15.421 -0.628 -16.604 1.00 93.31 91 LYS A CA 1
ATOM 735 C C . LYS A 1 91 ? 14.400 -1.595 -15.992 1.00 93.31 91 LYS A C 1
ATOM 737 O O . LYS A 1 91 ? 13.998 -2.552 -16.646 1.00 93.31 91 LYS A O 1
ATOM 742 N N . HIS A 1 92 ? 13.942 -1.312 -14.773 1.00 93.31 92 HIS A N 1
ATOM 743 C CA . HIS A 1 92 ? 13.004 -2.155 -14.034 1.00 93.31 92 HIS A CA 1
ATOM 744 C C . HIS A 1 92 ? 11.605 -2.097 -14.661 1.00 93.31 92 HIS A C 1
ATOM 746 O O . HIS A 1 92 ? 10.922 -3.110 -14.749 1.00 93.31 92 HIS A O 1
ATOM 752 N N . PHE A 1 93 ? 11.218 -0.946 -15.220 1.00 91.88 93 PHE A N 1
ATOM 753 C CA . PHE A 1 93 ? 9.972 -0.804 -15.981 1.00 91.88 93 PHE A CA 1
ATOM 754 C C . PHE A 1 93 ? 9.940 -1.649 -17.266 1.00 91.88 93 PHE A C 1
ATOM 756 O O . PHE A 1 93 ? 8.856 -1.981 -17.748 1.00 91.88 93 PHE A O 1
ATOM 763 N N . LYS A 1 94 ? 11.109 -1.983 -17.830 1.00 91.06 94 LYS A N 1
ATOM 764 C CA . LYS A 1 94 ? 11.250 -2.766 -19.070 1.00 91.06 94 LYS A CA 1
ATOM 765 C C . LYS A 1 94 ? 11.470 -4.258 -18.824 1.00 91.06 94 LYS A C 1
ATOM 767 O O . LYS A 1 94 ? 11.078 -5.062 -19.664 1.00 91.06 94 LYS A O 1
ATOM 772 N N . GLN A 1 95 ? 12.143 -4.614 -17.731 1.00 96.81 95 GLN A N 1
ATOM 773 C CA . GLN A 1 95 ? 12.642 -5.973 -17.487 1.00 96.81 95 GLN A CA 1
ATOM 774 C C . GLN A 1 95 ? 11.860 -6.731 -16.412 1.00 96.81 95 GLN A C 1
ATOM 776 O O . GLN A 1 95 ? 11.804 -7.958 -16.471 1.00 96.81 95 GLN A O 1
ATOM 781 N N . ASP A 1 96 ? 11.245 -6.020 -15.465 1.00 96.06 96 ASP A N 1
ATOM 782 C CA . ASP A 1 96 ? 10.576 -6.632 -14.321 1.00 96.06 96 ASP A CA 1
ATOM 783 C C . ASP A 1 96 ? 9.051 -6.583 -14.449 1.00 96.06 96 ASP A C 1
ATOM 785 O O . ASP A 1 96 ? 8.467 -6.107 -15.427 1.00 96.06 96 ASP A O 1
ATOM 789 N N . PHE A 1 97 ? 8.379 -7.103 -13.423 1.00 95.25 97 PHE A N 1
ATOM 790 C CA . PHE A 1 97 ? 6.932 -7.069 -13.342 1.00 95.25 97 PHE A CA 1
ATOM 791 C C . PHE A 1 97 ? 6.432 -5.670 -12.949 1.00 95.25 97 PHE A C 1
ATOM 793 O O . PHE A 1 97 ? 6.719 -5.182 -11.856 1.00 95.25 97 PHE A O 1
ATOM 800 N N . LEU A 1 98 ? 5.632 -5.049 -13.822 1.00 92.44 98 LEU A N 1
ATOM 801 C CA . LEU A 1 98 ? 5.084 -3.705 -13.623 1.00 92.44 98 LEU A CA 1
ATOM 802 C C . LEU A 1 98 ? 3.552 -3.716 -13.531 1.00 92.44 98 LEU A C 1
ATOM 804 O O . LEU A 1 98 ? 2.852 -4.065 -14.485 1.00 92.44 98 LEU A O 1
ATOM 808 N N . PHE A 1 99 ? 3.015 -3.221 -12.415 1.00 93.12 99 PHE A N 1
ATOM 809 C CA . PHE A 1 99 ? 1.578 -3.001 -12.242 1.00 93.12 99 PHE A CA 1
ATOM 810 C C . PHE A 1 99 ? 1.161 -1.628 -12.791 1.00 93.12 99 PHE A C 1
ATOM 812 O O . PHE A 1 99 ? 1.216 -0.621 -12.094 1.00 93.12 99 PHE A O 1
ATOM 819 N N . LYS A 1 100 ? 0.688 -1.579 -14.043 1.00 91.19 100 LYS A N 1
ATOM 820 C CA . LYS A 1 100 ? 0.236 -0.321 -14.681 1.00 91.19 100 LYS A CA 1
ATOM 821 C C . LYS A 1 100 ? -1.141 0.172 -14.216 1.00 91.19 100 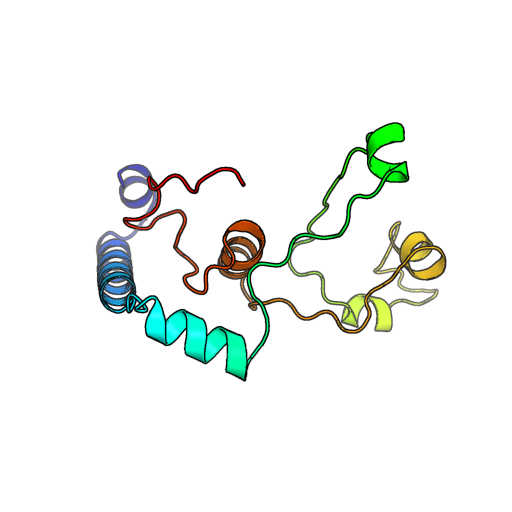LYS A C 1
ATOM 823 O O . LYS A 1 100 ? -1.513 1.309 -14.474 1.00 91.19 100 LYS A O 1
ATOM 828 N N . ARG A 1 101 ? -1.923 -0.695 -13.570 1.00 91.56 101 ARG A N 1
ATOM 829 C CA . ARG A 1 101 ? -3.273 -0.403 -13.058 1.00 91.56 101 ARG A CA 1
ATOM 830 C C . ARG A 1 101 ? -3.279 -0.454 -11.534 1.00 91.56 101 ARG A C 1
ATOM 832 O O . ARG A 1 101 ? -4.055 -1.188 -10.934 1.00 91.56 101 ARG A O 1
ATOM 839 N N . PHE A 1 102 ? -2.351 0.282 -10.935 1.00 88.25 102 PHE A N 1
ATOM 840 C CA . PHE A 1 102 ? -2.233 0.430 -9.493 1.00 88.25 102 PHE A CA 1
ATOM 841 C C . PHE A 1 102 ? -2.769 1.803 -9.087 1.00 88.25 102 PHE A C 1
ATOM 843 O O . PHE A 1 102 ? -2.410 2.811 -9.693 1.00 88.25 102 PHE A O 1
ATOM 850 N N . LEU A 1 103 ? -3.637 1.834 -8.081 1.00 87.94 103 LEU A N 1
ATOM 851 C CA . LEU A 1 103 ? -4.183 3.063 -7.515 1.00 87.94 103 LEU A CA 1
ATOM 852 C C . LEU A 1 103 ? -3.812 3.115 -6.042 1.00 87.94 103 LEU A C 1
ATOM 854 O O . LEU A 1 103 ? -3.953 2.119 -5.330 1.00 87.94 103 LEU A O 1
ATOM 858 N N . SER A 1 104 ? -3.348 4.276 -5.588 1.00 88.31 104 SER A N 1
ATOM 859 C CA . SER A 1 104 ? -3.157 4.493 -4.163 1.00 88.31 104 SER A CA 1
ATOM 860 C C . SER A 1 104 ? -4.507 4.420 -3.450 1.00 88.31 104 SER A C 1
ATOM 862 O O . SER A 1 104 ? -5.538 4.849 -3.971 1.00 88.31 104 SER A O 1
ATOM 864 N N . SER A 1 105 ? -4.510 3.881 -2.233 1.00 87.69 105 SER A N 1
ATOM 865 C CA . SER A 1 105 ? -5.716 3.843 -1.397 1.00 87.69 105 SER A CA 1
ATOM 866 C C . SER A 1 105 ? -6.168 5.242 -0.961 1.00 87.69 105 SER A C 1
ATOM 868 O O . SER A 1 105 ? -7.316 5.434 -0.567 1.00 87.69 105 SER A O 1
ATOM 870 N N . SER A 1 106 ? -5.262 6.224 -0.999 1.00 89.19 106 SER A N 1
ATOM 871 C CA . SER A 1 106 ? -5.521 7.620 -0.669 1.00 89.19 106 SER A CA 1
ATOM 872 C C . SER A 1 106 ? -4.573 8.560 -1.418 1.00 89.19 106 SER A C 1
ATOM 874 O O . SER A 1 106 ? -3.563 8.136 -1.974 1.00 89.19 106 SER A O 1
ATOM 876 N N . ASN A 1 107 ? -4.881 9.857 -1.395 1.00 88.06 107 ASN A N 1
ATOM 877 C CA . ASN A 1 107 ? -4.055 10.909 -1.998 1.00 88.06 107 ASN A CA 1
ATOM 878 C C . ASN A 1 107 ? -3.006 11.483 -1.028 1.00 88.06 107 ASN A C 1
ATOM 880 O O . ASN A 1 107 ? -2.173 12.282 -1.438 1.00 88.06 107 ASN A O 1
ATOM 884 N N . GLY A 1 108 ? -3.065 11.130 0.261 1.00 87.50 108 GLY A N 1
ATOM 885 C CA . GLY A 1 108 ? -2.118 11.608 1.272 1.00 87.50 108 GLY A CA 1
ATOM 886 C C . GLY A 1 108 ? -1.120 10.535 1.704 1.00 87.50 108 GLY A C 1
ATOM 887 O O . GLY A 1 108 ? -1.461 9.351 1.760 1.00 87.50 108 GLY A O 1
ATOM 888 N N . THR A 1 109 ? 0.084 10.951 2.097 1.00 87.38 109 THR A N 1
ATOM 889 C CA . THR A 1 109 ? 1.144 10.056 2.594 1.00 87.38 109 THR A CA 1
ATOM 890 C C . THR A 1 109 ? 0.691 9.270 3.832 1.00 87.38 109 THR A C 1
ATOM 892 O O . THR A 1 109 ? 0.697 8.041 3.827 1.00 87.38 109 THR A O 1
ATOM 895 N N . ILE A 1 110 ? 0.192 9.961 4.867 1.00 88.69 110 ILE A N 1
ATOM 896 C CA . ILE A 1 110 ? -0.307 9.343 6.113 1.00 88.69 110 ILE A CA 1
ATOM 897 C C . ILE A 1 110 ? -1.453 8.340 5.866 1.00 88.69 110 ILE A C 1
ATOM 899 O O . ILE A 1 110 ? -1.318 7.188 6.279 1.00 88.69 110 ILE A O 1
ATOM 903 N N . PRO A 1 111 ? -2.565 8.702 5.191 1.00 90.00 111 PRO A N 1
ATOM 904 C CA . PRO A 1 111 ? -3.638 7.741 4.936 1.00 90.00 111 PRO A CA 1
ATOM 905 C C . PRO A 1 111 ? -3.211 6.569 4.045 1.00 90.00 111 PRO A C 1
ATOM 907 O O . PRO A 1 111 ? -3.727 5.464 4.221 1.00 90.00 111 PRO A O 1
ATOM 910 N N . SER A 1 112 ? -2.263 6.768 3.123 1.00 89.19 112 SER A N 1
ATOM 911 C CA . SER A 1 112 ? -1.712 5.669 2.320 1.00 89.19 112 SER A CA 1
ATOM 912 C C . SER A 1 112 ? -0.962 4.668 3.196 1.00 89.19 112 SER A C 1
ATOM 914 O O . SER A 1 112 ? -1.197 3.468 3.085 1.00 89.19 112 SER A O 1
ATOM 916 N N . PHE A 1 113 ? -0.144 5.142 4.141 1.00 89.06 113 PHE A N 1
ATOM 917 C CA . PHE A 1 113 ? 0.524 4.269 5.109 1.00 89.06 113 PHE A CA 1
ATOM 918 C C . PHE A 1 113 ? -0.447 3.575 6.066 1.00 89.06 113 PHE A C 1
ATOM 920 O O . PHE A 1 113 ? -0.277 2.390 6.347 1.00 89.06 113 PHE A O 1
ATOM 927 N N . ALA A 1 114 ? -1.482 4.275 6.540 1.00 90.56 114 ALA A N 1
ATOM 928 C CA . ALA A 1 114 ? -2.499 3.677 7.404 1.00 90.56 114 ALA A CA 1
ATOM 929 C C . ALA A 1 114 ? -3.202 2.489 6.721 1.00 90.56 114 ALA A C 1
ATOM 931 O O . ALA A 1 114 ? -3.440 1.458 7.350 1.00 90.56 114 ALA A O 1
ATOM 932 N N . ASN A 1 115 ? -3.475 2.603 5.420 1.00 89.38 115 ASN A N 1
ATOM 933 C CA . ASN A 1 115 ? -4.030 1.507 4.630 1.00 89.38 115 ASN A CA 1
ATOM 934 C C . ASN A 1 115 ? -2.993 0.419 4.318 1.00 89.38 115 ASN A C 1
ATOM 936 O O . ASN A 1 115 ? -3.325 -0.757 4.393 1.00 89.38 115 ASN A O 1
ATOM 940 N N . LEU A 1 116 ? -1.748 0.784 3.996 1.00 87.94 116 LEU A N 1
ATOM 941 C CA . LEU A 1 116 ? -0.709 -0.188 3.647 1.00 87.94 116 LEU A CA 1
ATOM 942 C C . LEU A 1 116 ? -0.337 -1.100 4.824 1.00 87.94 116 LEU A C 1
ATOM 944 O O . LEU A 1 116 ? -0.164 -2.298 4.628 1.00 87.94 116 LEU A O 1
ATOM 948 N N . PHE A 1 117 ? -0.208 -0.543 6.031 1.00 86.00 117 PHE A N 1
ATOM 949 C CA . PHE A 1 117 ? 0.248 -1.300 7.201 1.00 86.00 117 PHE A CA 1
ATOM 950 C C . PHE A 1 117 ? -0.884 -1.891 8.036 1.00 86.00 117 PHE A C 1
ATOM 952 O O . PHE A 1 117 ? -0.719 -2.967 8.599 1.00 86.00 117 PHE A O 1
ATOM 959 N N . PHE A 1 118 ? -2.016 -1.193 8.138 1.00 85.69 118 PHE A N 1
ATOM 960 C CA . PHE A 1 118 ? -3.101 -1.581 9.045 1.00 85.69 118 PHE A CA 1
ATOM 961 C C . PHE A 1 118 ? -4.416 -1.873 8.324 1.00 85.69 118 PHE A C 1
ATOM 963 O O . PHE A 1 118 ? -5.400 -2.188 8.988 1.00 85.69 118 PHE A O 1
ATOM 970 N N . VAL A 1 119 ? -4.471 -1.706 6.994 1.00 86.62 119 VAL A N 1
ATOM 971 C CA . VAL A 1 119 ? -5.717 -1.770 6.204 1.00 86.62 119 VAL A CA 1
ATOM 972 C C . VAL A 1 119 ? -6.806 -0.882 6.829 1.00 86.62 119 VAL A C 1
ATOM 974 O O . VAL A 1 119 ? -7.996 -1.190 6.837 1.00 86.62 119 VAL A O 1
ATOM 977 N N . SER A 1 120 ? -6.378 0.238 7.421 1.00 86.44 120 SER A N 1
ATOM 978 C CA . SER A 1 120 ? -7.248 1.108 8.199 1.00 86.44 120 SER A CA 1
ATOM 979 C C . SER A 1 120 ? -7.806 2.224 7.318 1.00 86.44 120 SER A C 1
ATOM 981 O O . SER A 1 120 ? -7.025 3.010 6.771 1.00 86.44 120 SER A O 1
ATOM 983 N N . PRO A 1 121 ? -9.140 2.399 7.255 1.00 83.50 121 PRO A N 1
ATOM 984 C CA . PRO A 1 121 ? -9.737 3.576 6.630 1.00 83.50 121 PRO A CA 1
ATOM 985 C C . PRO A 1 121 ? -9.531 4.844 7.474 1.00 83.50 121 PRO A C 1
ATOM 987 O O . PRO A 1 121 ? -9.822 5.948 7.017 1.00 83.50 121 PRO A O 1
ATOM 990 N N . PHE A 1 122 ? -9.049 4.706 8.713 1.00 88.69 122 PHE A N 1
ATOM 991 C CA . PHE A 1 122 ? -8.773 5.818 9.607 1.00 88.69 122 PHE A CA 1
ATOM 992 C C . PHE A 1 122 ? -7.303 6.237 9.510 1.00 88.69 122 PHE A C 1
ATOM 994 O O . PHE A 1 122 ? -6.411 5.552 10.013 1.00 88.69 122 PHE A O 1
ATOM 1001 N N . SER A 1 123 ? -7.062 7.385 8.877 1.00 88.12 123 SER A N 1
ATOM 1002 C CA . SER A 1 123 ? -5.724 7.913 8.577 1.00 88.12 123 SER A CA 1
ATOM 1003 C C . SER A 1 123 ? -4.854 8.112 9.817 1.00 88.12 123 SER A C 1
ATOM 1005 O O . SER A 1 123 ? -3.654 7.869 9.776 1.00 88.12 123 SER A O 1
ATOM 1007 N N . ASN A 1 124 ? -5.463 8.529 10.929 1.00 88.38 124 ASN A N 1
ATOM 1008 C CA . ASN A 1 124 ? -4.759 8.884 12.162 1.00 88.38 124 ASN A CA 1
ATOM 1009 C C . ASN A 1 124 ? -4.664 7.707 13.148 1.00 88.38 124 ASN A C 1
ATOM 1011 O O . ASN A 1 124 ? -4.478 7.915 14.343 1.00 88.38 124 ASN A O 1
ATOM 1015 N N . ILE A 1 125 ? -4.796 6.460 12.674 1.00 87.88 125 ILE A N 1
ATOM 1016 C CA . ILE A 1 125 ? -4.803 5.263 13.531 1.00 87.88 125 ILE A CA 1
ATOM 1017 C C . ILE A 1 125 ? -3.566 5.181 14.443 1.00 87.88 125 ILE A C 1
ATOM 1019 O O . ILE A 1 125 ? -3.698 4.840 15.619 1.00 87.88 125 ILE A O 1
ATOM 1023 N N . SER A 1 126 ? -2.394 5.597 13.953 1.00 85.06 126 SER A N 1
ATOM 1024 C CA . SER A 1 126 ? -1.122 5.572 14.689 1.00 85.06 126 SER A CA 1
ATOM 1025 C C . SER A 1 126 ? -1.019 6.601 15.819 1.00 85.06 126 SER A C 1
ATOM 1027 O O . SER A 1 126 ? -0.181 6.441 16.703 1.00 85.06 126 SER A O 1
ATOM 1029 N N . THR A 1 127 ? -1.855 7.641 15.820 1.00 85.44 127 THR A N 1
ATOM 1030 C CA . THR A 1 127 ? -1.919 8.671 16.875 1.00 85.44 127 THR A CA 1
ATOM 1031 C C . THR A 1 127 ? -3.240 8.644 17.642 1.00 85.44 127 THR A C 1
ATOM 1033 O O . THR A 1 127 ? -3.500 9.515 18.470 1.00 85.44 127 THR A O 1
ATOM 1036 N N . SER A 1 128 ? -4.081 7.651 17.360 1.00 86.00 128 SER A N 1
ATOM 1037 C CA . SER A 1 128 ? -5.419 7.516 17.925 1.00 86.00 128 SER A CA 1
ATOM 1038 C C . SER A 1 128 ? -5.425 6.875 19.309 1.00 86.00 128 SER A C 1
ATOM 1040 O O . SER A 1 128 ? -4.407 6.363 19.787 1.00 86.00 128 SER A O 1
ATOM 1042 N N . LYS A 1 129 ? -6.609 6.774 19.926 1.00 86.81 129 LYS A N 1
ATOM 1043 C CA . LYS A 1 129 ? -6.795 5.951 21.135 1.00 86.81 129 LYS A CA 1
ATOM 1044 C C . LYS A 1 129 ? -6.407 4.470 20.960 1.00 86.81 129 LYS A C 1
ATOM 1046 O O . LYS A 1 129 ? -6.174 3.797 21.959 1.00 86.81 129 LYS A O 1
ATOM 1051 N N . PHE A 1 130 ? -6.315 3.972 19.722 1.00 86.50 130 PHE A N 1
ATOM 1052 C CA . PHE A 1 130 ? -5.939 2.590 19.395 1.00 86.50 130 PHE A CA 1
ATOM 1053 C C . PHE A 1 130 ? -4.431 2.388 19.206 1.00 86.50 130 PHE A C 1
ATOM 1055 O O . PHE A 1 130 ? -3.995 1.264 18.991 1.00 86.50 130 PHE A O 1
ATOM 1062 N N . GLN A 1 131 ? -3.611 3.441 19.314 1.00 86.31 131 GLN A N 1
ATOM 1063 C CA . GLN A 1 131 ? -2.160 3.371 19.088 1.00 86.31 131 GLN A CA 1
ATOM 1064 C C . GLN A 1 131 ? -1.457 2.265 19.899 1.00 86.31 131 GLN A C 1
ATOM 1066 O O . GLN A 1 131 ? -0.439 1.733 19.468 1.00 86.31 131 GLN A O 1
ATOM 1071 N N . LYS A 1 132 ? -1.970 1.946 21.093 1.00 88.75 132 LYS A N 1
ATOM 1072 C CA . LYS A 1 132 ? -1.393 0.943 22.005 1.00 88.75 132 LYS A CA 1
ATOM 1073 C C . LYS A 1 132 ? -2.062 -0.430 21.909 1.00 88.75 132 LYS A C 1
ATOM 1075 O O . LYS A 1 132 ? -1.782 -1.299 22.731 1.00 88.75 132 LYS A O 1
ATOM 1080 N N . THR A 1 133 ? -2.972 -0.613 20.959 1.00 86.50 133 THR A N 1
ATOM 1081 C CA . THR A 1 133 ? -3.608 -1.901 20.705 1.00 86.50 133 THR A CA 1
ATOM 1082 C C . THR A 1 133 ? -2.669 -2.736 19.850 1.00 86.50 133 THR A C 1
ATOM 1084 O O . THR A 1 133 ? -2.416 -2.411 18.693 1.00 86.50 133 THR A O 1
ATOM 1087 N N . TYR A 1 134 ? -2.143 -3.807 20.435 1.00 84.69 134 TYR A N 1
ATOM 1088 C CA . TYR A 1 134 ? -1.376 -4.793 19.689 1.00 84.69 134 TYR A CA 1
ATOM 1089 C C . TYR A 1 134 ? -2.331 -5.630 18.843 1.00 84.69 134 TYR A C 1
ATOM 1091 O O . TYR A 1 134 ? -3.370 -6.075 19.330 1.00 84.69 134 TYR A O 1
ATOM 1099 N N . LEU A 1 135 ? -1.978 -5.800 17.574 1.00 79.00 135 LEU A N 1
ATOM 1100 C CA . LEU A 1 135 ? -2.614 -6.777 16.704 1.00 79.00 135 LEU A CA 1
ATOM 1101 C C . LEU A 1 135 ? -1.923 -8.118 16.935 1.00 79.00 135 LEU A C 1
ATOM 1103 O O . LEU A 1 135 ? -0.704 -8.152 17.127 1.00 79.00 135 LEU A O 1
ATOM 1107 N N . ASP A 1 136 ? -2.690 -9.200 16.915 1.00 78.62 136 ASP A N 1
ATOM 1108 C CA . ASP A 1 136 ? -2.106 -10.534 16.951 1.00 78.62 136 ASP A CA 1
ATOM 1109 C C . ASP A 1 136 ? -1.189 -10.705 15.732 1.00 78.62 136 ASP A C 1
ATOM 1111 O O . ASP A 1 136 ? -1.562 -10.380 14.602 1.00 78.62 136 ASP A O 1
ATOM 1115 N N . LEU A 1 137 ? 0.037 -11.172 15.975 1.00 59.47 137 LEU A N 1
ATOM 1116 C CA . LEU A 1 137 ? 0.968 -11.551 14.918 1.00 59.47 137 LEU A CA 1
ATOM 1117 C C . LEU A 1 137 ? 0.448 -12.859 14.317 1.00 59.47 137 LEU A C 1
ATOM 1119 O O . LEU A 1 137 ? 0.708 -13.932 14.857 1.00 59.47 137 LEU A O 1
ATOM 1123 N N . THR A 1 138 ? -0.351 -12.758 13.260 1.00 47.47 138 THR A N 1
ATOM 1124 C CA . THR A 1 138 ? -0.706 -13.902 12.409 1.00 47.47 138 THR A CA 1
ATOM 1125 C C . THR A 1 138 ? 0.473 -14.328 11.556 1.00 47.47 138 THR A C 1
ATOM 1127 O O . THR A 1 138 ? 1.066 -13.424 10.921 1.00 47.47 138 THR A O 1
#

pLDDT: mean 86.38, std 9.54, range [47.47, 96.81]

Foldseek 3Di:
DCVLCVPDPDVVVVVVVVVVQVVVVVPDDDDDPVRVVVCCVVPHNPDDDDPDDVVCVVVVDDDDDDDDPPDDCVQVVPDDPVHHSCVVCPVCVVPHDDDPPDDQPDPDPQCSVCCVPPVDNDSCCCVDPCVPPDDPPD

Sequence (138 aa):
YSVVNDTMLNPIMAFSWALKQYKEEAALKVITPLKAQELKEKLFDYWHQSPINLKAEKNHPSVFVNLMESFGLNLADFTNTEHNFLGSLDKHFKQDFLFKRFLSSSNGTIPSFANLFFVSPFSNISTSKFQKTYLDLT

Radius of gyration: 20.79 Å; chains: 1; bounding box: 40×52×50 Å

Secondary structure (DSSP, 8-state):
-HHHHHH-S-HHHHHHHHHHHHHHHHT-PPPPHHHHHHHHHHS--S--PPPP-HHHHHH-------PPTT--THHHHT--SS--SSGGGHHHHHHS---TT---S-SSHHHHHHHHHH--S-TTGGGSTTTT-PPP--